Protein AF-A0A524K0T6-F1 (afdb_monomer_lite)

Foldseek 3Di:
DDDDDDDDDDDDDPPPDPPPPPPPDDDDPDPQFDWAKDQDDDFFDWDWDDDPPFIKIKGKGKIWGQTAWDKDKKKKWKAVAIDIDIDTDHHGFIKIWMWMFTKDFDQADKIKMWIWADHVVGDIRMDMDHRIDGPHYIDPTDIGTD

Sequence (146 aa):
MKLKHLGIVLVMVCLTSFSCVTSSETDDNNDSNPPNFVKDACSGCTSEENIGNVTGIRFFSYVKNNGGSGKISMTIGAGDKSATKQFDVTAGTRYVFHASVPVEKSSTATFTYSAKFPGSPGYTDTHTISGYHHMGAPFDLQMNPK

Secondary structure (DSSP, 8-state):
------------------------------------EEEEEEEEEEEEEEETTEEEEEEEEEEEE-S--EEEEEEEEETTEEEEEEEEE-TT-EEEEEEEEEEEEEEEEEEEEEEEEPSSS-EEEEEEEEEEEE-S--EEEEEEE-

pLDDT: mean 80.48, std 20.37, range [35.16, 97.0]

Structure (mmCIF, N/CA/C/O backbone):
data_AF-A0A524K0T6-F1
#
_entry.id   AF-A0A524K0T6-F1
#
loop_
_atom_site.group_PDB
_atom_site.id
_atom_site.type_symbol
_atom_site.label_atom_id
_atom_site.label_alt_id
_atom_site.label_comp_id
_atom_site.label_asym_id
_atom_site.label_entity_id
_atom_site.label_seq_id
_atom_site.pdbx_PDB_ins_code
_atom_site.Cartn_x
_atom_site.Cartn_y
_atom_site.Cartn_z
_atom_site.occupancy
_atom_site.B_iso_or_equiv
_atom_site.auth_seq_id
_atom_site.auth_comp_id
_atom_site.auth_asym_id
_atom_site.auth_atom_id
_atom_site.pdbx_PDB_model_num
ATOM 1 N N . MET A 1 1 ? 39.362 18.903 62.252 1.00 43.97 1 MET A N 1
ATOM 2 C CA . MET A 1 1 ? 38.735 20.243 62.178 1.00 43.97 1 MET A CA 1
ATOM 3 C C . MET A 1 1 ? 39.104 20.918 60.861 1.00 43.97 1 MET A C 1
ATOM 5 O O . MET A 1 1 ? 40.248 21.318 60.707 1.00 43.97 1 MET A O 1
ATOM 9 N N . LYS A 1 2 ? 38.157 21.023 59.922 1.00 40.31 2 LYS A N 1
ATOM 10 C CA . LYS A 1 2 ? 37.892 22.217 59.095 1.00 40.31 2 LYS A CA 1
ATOM 11 C C . LYS A 1 2 ? 36.720 21.902 58.166 1.00 40.31 2 LYS A C 1
ATOM 13 O O . LYS A 1 2 ? 36.850 21.219 57.160 1.00 40.31 2 LYS A O 1
ATOM 18 N N . LEU A 1 3 ? 35.569 22.383 58.614 1.00 37.38 3 LEU A N 1
ATOM 19 C CA . LEU A 1 3 ? 34.299 22.448 57.919 1.00 37.38 3 LEU A CA 1
ATOM 20 C C . LEU A 1 3 ? 34.423 23.467 56.777 1.00 37.38 3 LEU A C 1
ATOM 22 O O . LEU A 1 3 ? 34.860 24.593 57.014 1.00 37.38 3 LEU A O 1
ATOM 26 N N . LYS A 1 4 ? 34.020 23.098 55.561 1.00 50.91 4 LYS A N 1
ATOM 27 C CA . LYS A 1 4 ? 33.660 24.065 54.519 1.00 50.91 4 LYS A CA 1
ATOM 28 C C . LYS A 1 4 ? 32.294 23.684 53.961 1.00 50.91 4 LYS A C 1
ATOM 30 O O . LYS A 1 4 ? 32.169 22.769 53.159 1.00 50.91 4 LYS A O 1
ATOM 35 N N . HIS A 1 5 ? 31.278 24.370 54.475 1.00 41.47 5 HIS A N 1
ATOM 36 C CA . HIS A 1 5 ? 30.001 24.570 53.801 1.00 41.47 5 HIS A CA 1
ATOM 37 C C . HIS A 1 5 ? 30.227 25.503 52.610 1.00 41.47 5 HIS A C 1
ATOM 39 O O . HIS A 1 5 ? 30.870 26.531 52.803 1.00 41.47 5 HIS A O 1
ATOM 45 N N . LEU A 1 6 ? 29.688 25.164 51.438 1.00 39.44 6 LEU A N 1
ATOM 46 C CA . LEU A 1 6 ? 28.885 26.042 50.570 1.00 39.44 6 LEU A CA 1
ATOM 47 C C . LEU A 1 6 ? 28.643 25.318 49.241 1.00 39.44 6 LEU A C 1
ATOM 49 O O . LEU A 1 6 ? 29.595 24.878 48.604 1.00 39.44 6 LEU A O 1
ATOM 53 N N . GLY A 1 7 ? 27.391 25.230 48.802 1.00 40.78 7 GLY A N 1
ATOM 54 C CA . GLY A 1 7 ? 27.081 24.674 47.486 1.00 40.78 7 GLY A CA 1
ATOM 55 C C . GLY A 1 7 ? 25.592 24.521 47.236 1.00 40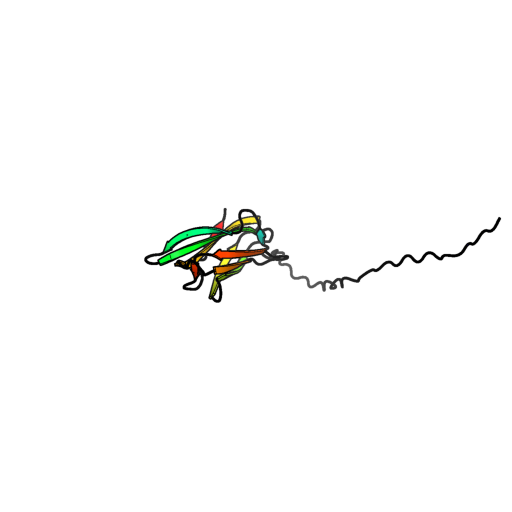.78 7 GLY A C 1
ATOM 56 O O . GLY A 1 7 ? 25.096 23.410 47.143 1.00 40.78 7 GLY A O 1
ATOM 57 N N . ILE A 1 8 ? 24.914 25.664 47.218 1.00 52.12 8 ILE A N 1
ATOM 58 C CA . ILE A 1 8 ? 23.534 25.952 46.808 1.00 52.12 8 ILE A CA 1
ATOM 59 C C . ILE A 1 8 ? 22.894 24.899 45.881 1.00 52.12 8 ILE A C 1
ATOM 61 O O . ILE A 1 8 ? 23.387 24.602 44.797 1.00 52.12 8 ILE A O 1
ATOM 65 N N . VAL A 1 9 ? 21.730 24.415 46.319 1.00 44.47 9 VAL A N 1
ATOM 66 C CA . VAL A 1 9 ? 20.730 23.695 45.526 1.00 44.47 9 VAL A CA 1
ATOM 67 C C . VAL A 1 9 ? 20.213 24.616 44.419 1.00 44.47 9 VAL A C 1
ATOM 69 O O . VAL A 1 9 ? 19.673 25.680 44.714 1.00 44.47 9 VAL A O 1
ATOM 72 N N . LEU A 1 10 ? 20.311 24.183 43.162 1.00 41.09 10 LEU A N 1
ATOM 73 C CA . LEU A 1 10 ? 19.514 24.733 42.067 1.00 41.09 10 LEU A CA 1
ATOM 74 C C . LEU A 1 10 ? 18.868 23.572 41.304 1.00 41.09 10 LEU A C 1
ATOM 76 O O . LEU A 1 10 ? 19.485 22.925 40.462 1.00 41.09 10 LEU A O 1
ATOM 80 N N . VAL A 1 11 ? 17.615 23.288 41.654 1.00 49.50 11 VAL A N 1
ATOM 81 C CA . VAL A 1 11 ? 16.728 22.406 40.894 1.00 49.50 11 VAL A CA 1
ATOM 82 C C . VAL A 1 11 ? 16.316 23.171 39.641 1.00 49.50 11 VAL A C 1
ATOM 84 O O . VAL A 1 11 ? 15.537 24.118 39.721 1.00 49.50 11 VAL A O 1
ATOM 87 N N . MET A 1 12 ? 16.855 22.787 38.486 1.00 46.84 12 MET A N 1
ATOM 88 C CA . MET A 1 12 ? 16.459 23.361 37.204 1.00 46.84 12 MET A CA 1
ATOM 89 C C . MET A 1 12 ? 15.390 22.467 36.575 1.00 46.84 12 MET A C 1
ATOM 91 O O . MET A 1 12 ? 15.679 21.470 35.917 1.00 46.84 12 MET A O 1
ATOM 95 N N . VAL A 1 13 ? 14.131 22.812 36.849 1.00 49.16 13 VAL A N 1
ATOM 96 C CA . VAL A 1 13 ? 12.955 22.254 36.181 1.00 49.16 13 VAL A CA 1
ATOM 97 C C . VAL A 1 13 ? 12.887 22.865 34.782 1.00 49.16 13 VAL A C 1
ATOM 99 O O . VAL A 1 13 ? 12.429 23.993 34.616 1.00 49.16 13 VAL A O 1
ATOM 102 N N . CYS A 1 14 ? 13.340 22.139 33.761 1.00 40.69 14 CYS A N 1
ATOM 103 C CA . CYS A 1 14 ? 13.018 22.486 32.377 1.00 40.69 14 CYS A CA 1
ATOM 104 C C . CYS A 1 14 ? 11.602 21.995 32.057 1.00 40.69 14 CYS A C 1
ATOM 106 O O . CYS A 1 14 ? 11.405 20.900 31.536 1.00 40.69 14 CYS A O 1
ATOM 108 N N . LEU A 1 15 ? 10.610 22.829 32.381 1.00 43.78 15 LEU A N 1
ATOM 109 C CA . LEU A 1 15 ? 9.302 22.804 31.733 1.00 43.78 15 LEU A CA 1
ATOM 110 C C . LEU A 1 15 ? 9.487 23.326 30.303 1.00 43.78 15 LEU A C 1
ATOM 112 O O . LEU A 1 15 ? 9.446 24.532 30.070 1.00 43.78 15 LEU A O 1
ATOM 116 N N . THR A 1 16 ? 9.705 22.440 29.333 1.00 47.28 16 THR A N 1
ATOM 117 C CA . THR A 1 16 ? 9.485 22.812 27.933 1.00 47.28 16 THR A CA 1
ATOM 118 C C . THR A 1 16 ? 7.994 22.723 27.667 1.00 47.28 16 THR A C 1
ATOM 120 O O . THR A 1 16 ? 7.414 21.64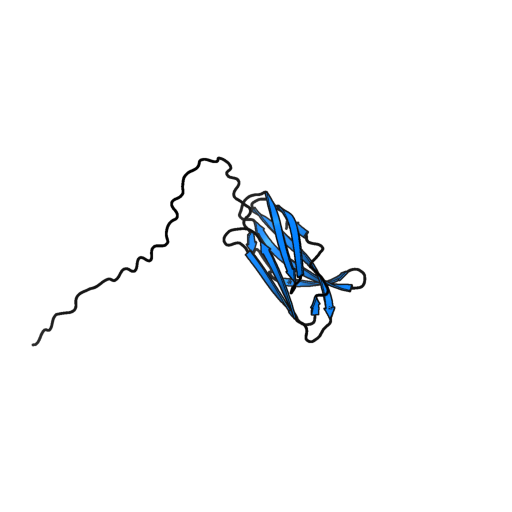2 27.574 1.00 47.28 16 THR A O 1
ATOM 123 N N . SER A 1 17 ? 7.389 23.900 27.605 1.00 44.38 17 SER A N 1
ATOM 124 C CA . SER A 1 17 ? 6.037 24.180 27.153 1.00 44.38 17 SER A CA 1
ATOM 125 C C . SER A 1 17 ? 5.773 23.533 25.794 1.00 44.38 17 SER A C 1
ATOM 127 O O . SER A 1 17 ? 6.115 24.091 24.752 1.00 44.38 17 SER A O 1
ATOM 129 N N . PHE A 1 18 ? 5.123 22.371 25.797 1.00 38.66 18 PHE A N 1
ATOM 130 C CA . PHE A 1 18 ? 4.236 22.0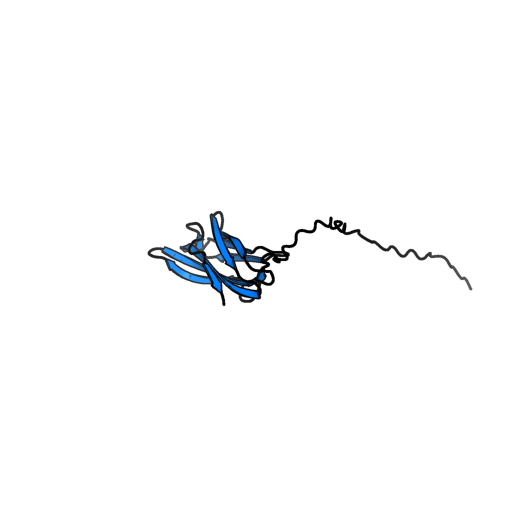36 24.696 1.00 38.66 18 PHE A CA 1
ATOM 131 C C . PHE A 1 18 ? 3.078 23.018 24.787 1.00 38.66 18 PHE A C 1
ATOM 133 O O . PHE A 1 18 ? 2.327 23.016 25.761 1.00 38.66 18 PHE A O 1
ATOM 140 N N . SER A 1 19 ? 2.995 23.913 23.809 1.00 38.81 19 SER A N 1
ATOM 141 C CA . SER A 1 19 ? 1.837 24.763 23.601 1.00 38.81 19 SER A CA 1
ATOM 142 C C . SER A 1 19 ? 0.611 23.865 23.468 1.00 38.81 19 SER A C 1
ATOM 144 O O . SER A 1 19 ? 0.365 23.288 22.409 1.00 38.81 19 SER A O 1
ATOM 146 N N . CYS A 1 20 ? -0.142 23.717 24.557 1.00 38.75 20 CYS A N 1
ATOM 147 C CA . CYS A 1 20 ? -1.524 23.290 24.491 1.00 38.75 20 CYS A CA 1
ATOM 148 C C . CYS A 1 20 ? -2.233 24.334 23.632 1.00 38.75 20 CYS A C 1
ATOM 150 O O . CYS A 1 20 ? -2.445 25.465 24.069 1.00 38.75 20 CYS A O 1
ATOM 152 N N . VAL A 1 21 ? -2.535 23.973 22.386 1.00 36.84 21 VAL A N 1
ATOM 153 C CA . VAL A 1 21 ? -3.550 24.676 21.612 1.00 36.84 21 VAL A CA 1
ATOM 154 C C . VAL A 1 21 ? -4.807 24.652 22.467 1.00 36.84 21 VAL A C 1
ATOM 156 O O . VAL A 1 21 ? -5.338 23.594 22.799 1.00 36.84 21 VAL A O 1
ATOM 159 N N . THR A 1 22 ? -5.209 25.841 22.891 1.00 35.16 22 THR A N 1
ATOM 160 C CA . THR A 1 22 ? -6.496 26.114 23.504 1.00 35.16 22 THR A CA 1
ATOM 161 C C . THR A 1 22 ? -7.569 25.656 22.532 1.00 35.16 22 THR A C 1
ATOM 163 O O . THR A 1 22 ? -7.695 26.222 21.445 1.00 35.16 22 THR A O 1
ATOM 166 N N . SER A 1 23 ? -8.307 24.616 22.912 1.00 39.50 23 SER A N 1
ATOM 167 C CA . SER A 1 23 ? -9.550 24.234 22.260 1.00 39.50 23 SER A CA 1
ATOM 168 C C . SER A 1 23 ? -10.475 25.446 22.271 1.00 39.50 23 SER A C 1
ATOM 170 O O . SER A 1 23 ? -10.988 25.833 23.318 1.00 39.50 23 SER A O 1
ATOM 172 N N . SER A 1 24 ? -10.648 26.086 21.119 1.00 43.06 24 SER A N 1
ATOM 173 C CA . SER A 1 24 ? -11.810 26.928 20.887 1.00 43.06 24 SER A CA 1
ATOM 174 C C . SER A 1 24 ? -12.997 25.987 20.744 1.00 43.06 24 SER A C 1
ATOM 176 O O . SER A 1 24 ? -13.118 25.282 19.741 1.00 43.06 24 SER A O 1
ATOM 178 N N . GLU A 1 25 ? -13.815 25.941 21.791 1.00 46.06 25 GLU A N 1
ATOM 179 C CA . GLU A 1 25 ? -15.139 25.338 21.786 1.00 46.06 25 GLU A CA 1
ATOM 180 C C . GLU A 1 25 ? -15.950 25.976 20.654 1.00 46.06 25 GLU A C 1
ATOM 182 O O . GLU A 1 25 ? -16.209 27.179 20.621 1.00 46.06 25 GLU A O 1
ATOM 187 N N . THR A 1 26 ? -16.289 25.166 19.663 1.00 45.62 26 THR A N 1
ATOM 188 C CA . THR A 1 26 ? -17.398 25.437 18.760 1.00 45.62 26 THR A CA 1
ATOM 189 C C . THR A 1 26 ? -18.190 24.146 18.730 1.00 45.62 26 THR A C 1
ATOM 191 O O . THR A 1 26 ? -17.704 23.118 18.260 1.00 45.62 26 THR A O 1
ATOM 194 N N . ASP A 1 27 ? -19.358 24.212 19.362 1.00 50.41 27 ASP A N 1
ATOM 195 C CA . ASP A 1 27 ? -20.356 23.157 19.456 1.00 50.41 27 ASP A CA 1
ATOM 196 C C . ASP A 1 27 ? -20.884 22.802 18.064 1.00 50.41 27 ASP A C 1
ATOM 198 O O . ASP A 1 27 ? -21.940 23.271 17.648 1.00 50.41 27 ASP A O 1
ATOM 202 N N . ASP A 1 28 ? -20.166 21.941 17.351 1.00 46.88 28 ASP A N 1
ATOM 203 C CA . ASP A 1 28 ? -20.718 21.197 16.227 1.00 46.88 28 ASP A CA 1
ATOM 204 C C . ASP A 1 28 ? -20.858 19.732 16.641 1.00 46.88 28 ASP A C 1
ATOM 206 O O . ASP A 1 28 ? -19.936 18.918 16.569 1.00 46.88 28 ASP A O 1
ATOM 210 N N . ASN A 1 29 ? -22.067 19.422 17.111 1.00 47.00 29 ASN A N 1
ATOM 211 C CA . ASN A 1 29 ? -22.602 18.084 17.326 1.00 47.00 29 ASN A CA 1
ATOM 212 C C . ASN A 1 29 ? -22.528 17.254 16.032 1.00 47.00 29 ASN A C 1
ATOM 214 O O . ASN A 1 29 ? -23.506 1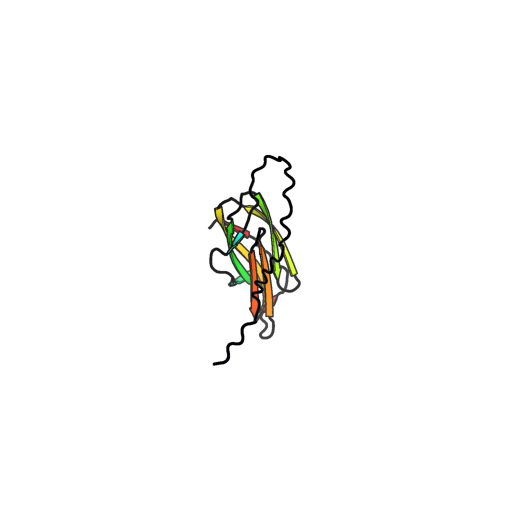7.120 15.294 1.00 47.00 29 ASN A O 1
ATOM 218 N N . ASN A 1 30 ? -21.371 16.658 15.765 1.00 45.28 30 ASN A N 1
ATOM 219 C CA . ASN A 1 30 ? -21.267 15.497 14.899 1.00 45.28 30 ASN A CA 1
ATOM 220 C C . ASN A 1 30 ? -20.107 14.625 15.379 1.00 45.28 30 ASN A C 1
ATOM 222 O O . ASN A 1 30 ? -19.001 14.666 14.845 1.00 45.28 30 ASN A O 1
ATOM 226 N N . ASP A 1 31 ? -20.384 13.839 16.418 1.00 49.66 31 ASP A N 1
ATOM 227 C CA . ASP A 1 31 ? -19.463 12.921 17.102 1.00 49.66 31 ASP A CA 1
ATOM 228 C C . ASP A 1 31 ? -19.106 11.692 16.230 1.00 49.66 31 ASP A C 1
ATOM 230 O O . ASP A 1 31 ? -19.037 10.544 16.669 1.00 49.66 31 ASP A O 1
ATOM 234 N N . SER A 1 32 ? -18.909 11.916 14.932 1.00 67.06 32 SER A N 1
ATOM 235 C CA . SER A 1 32 ? -18.372 10.928 14.011 1.00 67.06 32 SER A CA 1
ATOM 236 C C . SER A 1 32 ? -16.855 10.997 14.104 1.00 67.06 32 SER A C 1
ATOM 238 O O . SER A 1 32 ? -16.204 11.675 13.310 1.00 67.06 32 SER A O 1
ATOM 240 N N . ASN A 1 33 ? -16.288 10.312 15.101 1.00 83.38 33 ASN A N 1
ATOM 241 C CA . ASN A 1 33 ? -14.845 10.090 15.207 1.00 83.38 33 ASN A CA 1
ATOM 242 C C . ASN A 1 33 ? -14.284 9.739 13.809 1.00 83.38 33 ASN A C 1
ATOM 244 O O . ASN A 1 33 ? -14.780 8.793 13.196 1.00 83.38 33 ASN A O 1
ATOM 248 N N . PRO A 1 34 ? -13.318 10.475 13.238 1.00 89.12 34 PRO A N 1
ATOM 249 C CA . PRO A 1 34 ? -12.841 10.183 11.889 1.00 89.12 34 PRO A CA 1
ATOM 250 C C . PRO A 1 34 ? -12.189 8.791 11.823 1.00 89.12 34 PRO A C 1
ATOM 252 O O . PRO A 1 34 ? -11.698 8.292 12.840 1.00 89.12 34 PRO A O 1
ATOM 255 N N . PRO A 1 35 ? -12.139 8.141 10.645 1.00 92.81 35 PRO A N 1
ATOM 256 C CA . PRO A 1 35 ? -11.384 6.904 10.481 1.00 92.81 35 PRO A CA 1
ATOM 257 C C . PRO A 1 35 ? -9.917 7.074 10.906 1.00 92.81 35 PRO A C 1
ATOM 259 O O . PRO A 1 35 ? -9.257 8.046 10.530 1.00 92.81 35 PRO A O 1
ATOM 262 N N . ASN A 1 36 ? -9.400 6.116 11.675 1.00 93.56 36 ASN A N 1
ATOM 263 C CA . ASN A 1 36 ? -8.036 6.138 12.200 1.00 93.56 36 ASN A CA 1
ATOM 264 C C . ASN A 1 36 ? -7.426 4.741 12.132 1.00 93.56 36 ASN A C 1
ATOM 266 O O . ASN A 1 36 ? -7.842 3.836 12.861 1.00 93.56 36 ASN A O 1
ATOM 270 N N . PHE A 1 37 ? -6.440 4.569 11.258 1.00 93.62 37 PHE A N 1
ATOM 271 C CA . PHE A 1 37 ? -5.851 3.267 10.983 1.00 93.62 37 PHE A CA 1
ATOM 272 C C . PHE A 1 37 ? -4.547 3.047 11.733 1.00 93.62 37 PHE A C 1
ATOM 274 O O . PHE A 1 37 ? -3.653 3.892 11.745 1.00 93.62 37 PHE A O 1
ATOM 281 N N . VAL A 1 38 ? -4.423 1.847 12.287 1.00 92.81 38 VAL A N 1
ATOM 282 C CA . VAL A 1 38 ? -3.184 1.323 12.859 1.00 92.81 38 VAL A CA 1
ATOM 283 C C . VAL A 1 38 ? -2.841 -0.012 12.207 1.00 92.81 38 VAL A C 1
ATOM 285 O O . VAL A 1 38 ? -3.716 -0.698 11.675 1.00 92.81 38 VAL A O 1
ATOM 288 N N . LYS A 1 39 ? -1.570 -0.407 12.271 1.00 90.81 39 LYS A N 1
ATOM 289 C CA . LYS A 1 39 ? -1.130 -1.747 11.869 1.00 90.81 39 LYS A CA 1
ATOM 290 C C . LYS A 1 39 ? -1.826 -2.818 12.724 1.00 90.81 39 LYS A C 1
ATOM 292 O O . LYS A 1 39 ? -1.844 -2.695 13.946 1.00 90.81 39 LYS A O 1
ATOM 297 N N . ASP A 1 40 ? -2.362 -3.864 12.092 1.00 83.00 40 ASP A N 1
ATOM 298 C CA . ASP A 1 40 ? -3.057 -4.977 12.772 1.00 83.00 40 ASP A CA 1
ATOM 299 C C . ASP A 1 40 ? -2.295 -6.312 12.688 1.00 83.00 40 ASP A C 1
ATOM 301 O O . ASP A 1 40 ? -2.218 -7.033 13.679 1.00 83.00 40 ASP A O 1
ATOM 305 N N . ALA A 1 41 ? -1.704 -6.648 11.530 1.00 75.12 41 ALA A N 1
ATOM 306 C CA . ALA A 1 41 ? -0.975 -7.910 11.314 1.00 75.12 41 ALA A CA 1
ATOM 307 C C . ALA A 1 41 ? 0.224 -7.739 10.348 1.00 75.12 41 ALA A C 1
ATOM 309 O O . ALA A 1 41 ? 0.893 -6.706 10.416 1.00 75.12 41 ALA A O 1
ATOM 310 N N . CYS A 1 42 ? 0.539 -8.746 9.503 1.00 62.69 42 CYS A N 1
ATOM 311 C CA . CYS A 1 42 ? 1.656 -8.700 8.537 1.00 62.69 42 CYS A CA 1
ATOM 312 C C . CYS A 1 42 ? 1.688 -7.339 7.824 1.00 62.69 42 CYS A C 1
ATOM 314 O O . CYS A 1 42 ? 0.683 -6.900 7.276 1.00 62.69 42 CYS A O 1
ATOM 316 N N . SER A 1 43 ? 2.833 -6.667 7.850 1.00 55.50 43 SER A N 1
ATOM 317 C CA . SER A 1 43 ? 3.101 -5.492 7.020 1.00 55.50 43 SER A CA 1
ATOM 318 C C . SER A 1 43 ? 4.141 -5.922 5.994 1.00 55.50 43 SER A C 1
ATOM 320 O O . SER A 1 43 ? 5.173 -6.460 6.412 1.00 55.50 43 SER A O 1
ATOM 322 N N . GLY A 1 44 ? 3.877 -5.762 4.696 1.00 54.72 44 GLY A N 1
ATOM 323 C CA . GLY A 1 44 ? 4.873 -6.100 3.669 1.00 54.72 44 GLY A CA 1
ATOM 324 C C . GLY A 1 44 ? 4.796 -7.480 3.057 1.00 54.72 44 GLY A C 1
ATOM 325 O O . GLY A 1 44 ? 5.735 -7.890 2.377 1.00 54.72 44 GLY A O 1
ATOM 326 N N . CYS A 1 45 ? 3.714 -8.216 3.294 1.00 71.44 45 CYS A N 1
ATOM 327 C CA . CYS A 1 45 ? 3.494 -9.473 2.599 1.00 71.44 45 CYS A CA 1
ATOM 328 C C . CYS A 1 45 ? 3.350 -9.162 1.093 1.00 71.44 45 CYS A C 1
ATOM 330 O O . CYS A 1 45 ? 2.503 -8.355 0.705 1.00 71.44 45 CYS A O 1
ATOM 332 N N . THR A 1 46 ? 4.190 -9.776 0.256 1.00 79.94 46 THR A N 1
ATOM 333 C CA . THR A 1 46 ? 4.121 -9.648 -1.206 1.00 79.94 46 THR A CA 1
ATOM 334 C C . THR A 1 46 ? 3.922 -11.005 -1.856 1.00 79.94 46 THR A C 1
ATOM 336 O O . THR A 1 46 ? 4.373 -12.023 -1.334 1.00 79.94 46 THR A O 1
ATOM 339 N N . SER A 1 47 ? 3.212 -11.021 -2.980 1.00 85.00 47 SER A N 1
ATOM 340 C CA . SER A 1 47 ? 3.063 -12.206 -3.822 1.00 85.00 47 SER A CA 1
ATOM 341 C C . SER A 1 47 ? 3.290 -11.813 -5.266 1.00 85.00 47 SER A C 1
ATOM 343 O O . SER A 1 47 ? 2.710 -10.837 -5.738 1.00 85.00 47 SER A O 1
ATOM 345 N N . GLU A 1 48 ? 4.093 -12.596 -5.976 1.00 88.19 48 GLU A N 1
ATOM 346 C CA . GLU A 1 48 ? 4.087 -12.551 -7.434 1.00 88.19 48 GLU A CA 1
ATOM 347 C C . GLU A 1 48 ? 2.739 -13.069 -7.944 1.00 88.19 48 GLU A C 1
ATOM 349 O O . GLU A 1 48 ? 2.164 -14.010 -7.390 1.00 88.19 48 GLU A O 1
ATOM 354 N N . GLU A 1 49 ? 2.231 -12.442 -8.995 1.00 88.38 49 GLU A N 1
ATOM 355 C CA . GLU A 1 49 ? 1.034 -12.870 -9.706 1.00 88.38 49 GLU A CA 1
ATOM 356 C C . GLU A 1 49 ? 1.192 -12.619 -11.210 1.00 88.38 49 GLU A C 1
ATOM 358 O O . GLU A 1 49 ? 1.975 -11.771 -11.643 1.00 88.38 49 GLU A O 1
ATOM 363 N N . ASN A 1 50 ? 0.439 -13.357 -12.024 1.00 85.50 50 ASN A N 1
ATOM 364 C CA . ASN A 1 50 ? 0.354 -13.091 -13.457 1.00 85.50 50 ASN A CA 1
ATOM 365 C C . ASN A 1 50 ? -0.826 -12.160 -13.725 1.00 85.50 50 ASN A C 1
ATOM 367 O O . ASN A 1 50 ? -1.963 -12.477 -13.377 1.00 85.50 50 ASN A O 1
ATOM 371 N N . ILE A 1 51 ? -0.556 -11.030 -14.371 1.00 79.62 51 ILE A N 1
ATOM 372 C CA . ILE A 1 51 ? -1.548 -10.006 -14.687 1.00 79.62 51 ILE A CA 1
ATOM 373 C C . ILE A 1 51 ? -1.665 -9.933 -16.206 1.00 79.62 51 ILE A C 1
ATOM 375 O O . ILE A 1 51 ? -0.972 -9.172 -16.881 1.00 79.62 51 ILE A O 1
ATOM 379 N N . GLY A 1 52 ? -2.515 -10.794 -16.764 1.00 78.19 52 GLY A N 1
ATOM 380 C CA . GLY A 1 52 ? -2.564 -11.008 -18.208 1.00 78.19 52 GLY A CA 1
ATOM 381 C C . GLY A 1 52 ? -1.222 -11.539 -18.718 1.00 78.19 52 GLY A C 1
ATOM 382 O O . GLY A 1 52 ? -0.830 -12.647 -18.365 1.00 78.19 52 GLY A O 1
ATOM 383 N N . ASN A 1 53 ? -0.520 -10.731 -19.518 1.00 78.94 53 ASN A N 1
ATOM 384 C CA . ASN A 1 53 ? 0.763 -11.094 -20.133 1.00 78.94 53 ASN A CA 1
ATOM 385 C C . ASN A 1 53 ? 1.993 -10.532 -19.395 1.00 78.94 53 ASN A C 1
ATOM 387 O O . ASN A 1 53 ? 3.110 -10.711 -19.876 1.00 78.94 53 ASN A O 1
ATOM 391 N N . VAL A 1 54 ? 1.813 -9.825 -18.274 1.00 82.44 54 VAL A N 1
ATOM 392 C CA . VAL A 1 54 ? 2.922 -9.271 -17.478 1.00 82.44 54 VAL A CA 1
ATOM 393 C C . VAL A 1 54 ? 2.970 -9.897 -16.087 1.00 82.44 54 VAL A C 1
ATOM 395 O O . VAL A 1 54 ? 1.948 -10.321 -15.545 1.00 82.44 54 VAL A O 1
ATOM 398 N N . THR A 1 55 ? 4.160 -9.937 -15.490 1.00 90.44 55 THR A N 1
ATOM 399 C CA . THR A 1 55 ? 4.314 -10.251 -14.066 1.00 90.44 55 THR A CA 1
ATOM 400 C C . THR A 1 55 ? 3.884 -9.041 -13.247 1.00 90.44 55 THR A C 1
ATOM 402 O O . THR A 1 55 ? 4.195 -7.900 -13.590 1.00 90.44 55 THR A O 1
ATOM 405 N N . GLY A 1 56 ? 3.174 -9.275 -12.153 1.00 92.75 56 GLY A N 1
ATOM 406 C CA . GLY A 1 56 ? 2.892 -8.258 -11.159 1.00 92.75 56 GLY A CA 1
ATOM 407 C C . GLY A 1 56 ? 3.314 -8.690 -9.770 1.00 92.75 56 GLY A C 1
ATOM 408 O O . GLY A 1 56 ? 3.447 -9.877 -9.478 1.00 92.75 56 GLY A O 1
ATOM 409 N N . ILE A 1 57 ? 3.522 -7.699 -8.913 1.00 93.06 57 ILE A N 1
ATOM 410 C CA . ILE A 1 57 ? 3.711 -7.907 -7.481 1.00 93.06 57 ILE A CA 1
ATOM 411 C C . ILE A 1 57 ? 2.501 -7.321 -6.776 1.00 93.06 57 ILE A C 1
ATOM 413 O O . ILE A 1 57 ? 2.230 -6.124 -6.893 1.00 93.06 57 ILE A O 1
ATOM 417 N N . ARG A 1 58 ? 1.787 -8.176 -6.047 1.00 93.25 58 ARG A N 1
ATOM 418 C CA . ARG A 1 58 ? 0.690 -7.793 -5.165 1.00 93.25 58 ARG A CA 1
ATOM 419 C C . ARG A 1 58 ? 1.238 -7.479 -3.782 1.00 93.25 58 ARG A C 1
ATOM 421 O O . ARG A 1 58 ? 1.941 -8.302 -3.198 1.00 93.25 58 ARG A O 1
ATOM 428 N N . PHE A 1 59 ? 0.885 -6.318 -3.248 1.00 91.38 59 PHE A N 1
ATOM 429 C CA . PHE A 1 59 ? 1.204 -5.897 -1.884 1.00 91.38 59 PHE A CA 1
ATOM 430 C C . PHE A 1 59 ? 0.001 -6.101 -0.977 1.00 91.38 59 PHE A C 1
ATOM 432 O O . PHE A 1 59 ? -1.131 -5.872 -1.399 1.00 91.38 59 PHE A O 1
ATOM 439 N N . PHE A 1 60 ? 0.251 -6.466 0.277 1.00 91.06 60 PHE A N 1
ATOM 440 C CA . PHE A 1 60 ? -0.783 -6.600 1.295 1.00 91.06 60 PHE A CA 1
ATOM 441 C C . PHE A 1 60 ? -0.428 -5.805 2.554 1.00 91.06 60 PHE A C 1
ATOM 443 O O . PHE A 1 60 ? 0.636 -6.007 3.145 1.00 91.06 60 PHE A O 1
ATOM 450 N N . SER A 1 61 ? -1.368 -4.977 3.012 1.00 92.75 61 SER A N 1
ATOM 451 C CA . SER A 1 61 ? -1.280 -4.236 4.273 1.00 92.75 61 SER A CA 1
ATOM 452 C C . SER A 1 61 ? -2.486 -4.566 5.152 1.00 92.75 61 SER A C 1
ATOM 454 O O . SER A 1 61 ? -3.636 -4.332 4.772 1.00 92.75 61 SER A O 1
ATOM 456 N N . TYR A 1 62 ? -2.229 -5.103 6.343 1.00 92.88 62 TYR A N 1
ATOM 457 C CA . TYR A 1 62 ? -3.267 -5.470 7.305 1.00 92.88 62 TYR A CA 1
ATOM 458 C C . TYR A 1 62 ? -3.412 -4.377 8.362 1.00 92.88 62 TYR A C 1
ATOM 460 O O . TYR A 1 62 ? -2.492 -4.133 9.150 1.00 92.88 62 TYR A O 1
ATOM 468 N N . VAL A 1 63 ? -4.575 -3.732 8.392 1.00 93.31 63 VAL A N 1
ATOM 469 C CA . VAL A 1 63 ? -4.831 -2.548 9.220 1.00 93.31 63 VAL A CA 1
ATOM 470 C C . VAL A 1 63 ? -6.121 -2.684 10.015 1.00 93.31 63 VAL A C 1
ATOM 472 O O . VAL A 1 63 ? -7.054 -3.368 9.600 1.00 93.31 63 VAL A O 1
ATOM 475 N N . LYS A 1 64 ? -6.202 -2.000 11.154 1.00 93.81 64 LYS A N 1
ATOM 476 C CA . LYS A 1 64 ? -7.418 -1.892 11.963 1.00 93.81 64 LYS A CA 1
ATOM 477 C C . LYS A 1 64 ? -7.864 -0.439 12.026 1.00 93.81 64 LYS A C 1
ATOM 479 O O . LYS A 1 64 ? -7.063 0.425 12.378 1.00 93.81 64 LYS A O 1
ATOM 484 N N . ASN A 1 65 ? -9.136 -0.185 11.721 1.00 94.75 65 ASN A N 1
ATOM 485 C CA . ASN A 1 65 ? -9.761 1.113 11.943 1.00 94.75 65 ASN A CA 1
ATOM 486 C C . ASN A 1 65 ? -10.207 1.222 13.409 1.00 94.75 65 ASN A C 1
ATOM 488 O O . ASN A 1 65 ? -11.201 0.616 13.803 1.00 94.75 65 ASN A O 1
ATOM 492 N N . ASN A 1 66 ? -9.472 1.978 14.221 1.00 92.81 66 ASN A N 1
ATOM 493 C CA . ASN A 1 66 ? -9.855 2.301 15.600 1.00 92.81 66 ASN A CA 1
ATOM 494 C C . ASN A 1 66 ? -10.671 3.604 15.697 1.00 92.81 66 ASN A C 1
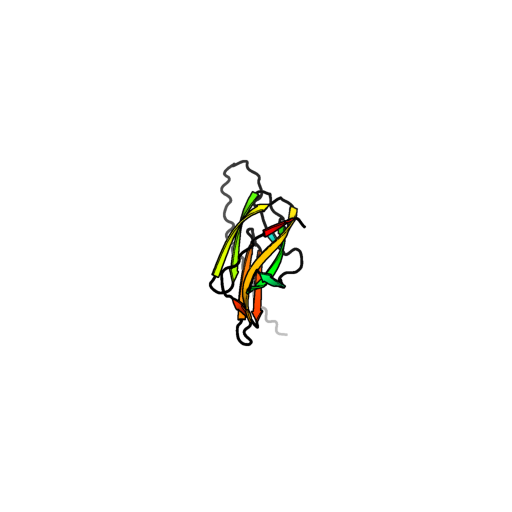ATOM 496 O O . ASN A 1 66 ? -11.094 3.972 16.791 1.00 92.81 66 ASN A O 1
ATOM 500 N N . GLY A 1 67 ? -10.850 4.312 14.579 1.00 91.75 67 GLY A N 1
ATOM 501 C CA . GLY A 1 67 ? -11.699 5.495 14.472 1.00 91.75 67 GLY A CA 1
ATOM 502 C C . GLY A 1 67 ? -13.148 5.144 14.133 1.00 91.75 67 GLY A C 1
ATOM 503 O O . GLY A 1 67 ? -13.586 4.004 14.317 1.00 91.75 67 GLY A O 1
ATOM 504 N N . GLY A 1 68 ? -13.897 6.116 13.618 1.00 91.75 68 GLY A N 1
ATOM 505 C CA . GLY A 1 68 ? -15.268 5.901 13.150 1.00 91.75 68 GLY A CA 1
ATOM 506 C C . GLY A 1 68 ? -15.361 5.452 11.691 1.00 91.75 68 GLY A C 1
ATOM 507 O O . GLY A 1 68 ? -14.376 5.077 11.052 1.00 91.75 68 GLY A O 1
ATOM 508 N N . SER A 1 69 ? -16.589 5.438 11.179 1.00 94.31 69 SER A N 1
ATOM 509 C CA . SER A 1 69 ? -16.924 5.007 9.818 1.00 94.31 69 SER A CA 1
ATOM 510 C C . SER A 1 69 ? -16.878 6.179 8.832 1.00 94.31 69 SER A C 1
ATOM 512 O O . SER A 1 69 ? -17.040 7.330 9.226 1.00 94.31 69 SER A O 1
ATOM 514 N N . GLY A 1 70 ? -16.715 5.902 7.539 1.00 93.38 70 GLY A N 1
ATOM 515 C CA . GLY A 1 70 ? -16.813 6.928 6.500 1.00 93.38 70 GLY A CA 1
ATOM 516 C C . GLY A 1 70 ? -16.066 6.581 5.220 1.00 93.38 70 GLY A C 1
ATOM 517 O O . GLY A 1 70 ? -15.641 5.447 5.018 1.00 93.38 70 GLY A O 1
ATOM 518 N N . LYS A 1 71 ? -15.891 7.584 4.359 1.00 93.50 71 LYS A N 1
ATOM 519 C CA . LYS A 1 71 ? -15.094 7.475 3.134 1.00 93.50 71 LYS A CA 1
ATOM 520 C C . LYS A 1 71 ? -13.661 7.914 3.396 1.00 93.50 71 LYS A C 1
ATOM 522 O O . LYS A 1 71 ? -13.436 9.004 3.915 1.00 93.50 71 LYS A O 1
ATOM 527 N N . ILE A 1 72 ? -12.697 7.104 2.977 1.00 93.19 72 ILE A N 1
ATOM 528 C CA . ILE A 1 72 ? -11.272 7.439 3.017 1.00 93.19 72 ILE A CA 1
ATOM 529 C C . ILE A 1 72 ? -10.674 7.429 1.620 1.00 93.19 72 ILE A C 1
ATOM 531 O O . ILE A 1 72 ? -11.034 6.591 0.799 1.00 93.19 72 ILE A O 1
ATOM 535 N N . SER A 1 73 ? -9.727 8.326 1.364 1.00 92.62 73 SER A N 1
ATOM 536 C CA . SER A 1 73 ? -8.898 8.296 0.158 1.00 92.62 73 SER A CA 1
ATOM 537 C C . SER A 1 73 ? -7.552 7.672 0.494 1.00 92.62 73 SER A C 1
ATOM 539 O O . SER A 1 73 ? -6.823 8.184 1.341 1.00 92.62 73 SER A O 1
ATOM 541 N N . MET A 1 74 ? -7.229 6.571 -0.173 1.00 93.50 74 MET A N 1
ATOM 542 C CA . MET A 1 74 ? -5.982 5.837 0.006 1.00 93.50 74 MET A CA 1
ATOM 543 C C . MET A 1 74 ? -5.092 6.039 -1.207 1.00 93.50 74 MET A C 1
ATOM 545 O O . MET A 1 74 ? -5.522 5.779 -2.331 1.00 93.50 74 MET A O 1
ATOM 549 N N . THR A 1 75 ? -3.851 6.456 -0.967 1.00 93.19 75 THR A N 1
ATOM 550 C CA . THR A 1 75 ? -2.813 6.560 -1.996 1.00 93.19 75 THR A CA 1
ATOM 551 C C . THR A 1 75 ? -1.749 5.506 -1.744 1.00 93.19 75 THR A C 1
ATOM 553 O O . THR A 1 75 ? -1.232 5.398 -0.629 1.00 93.19 75 THR A O 1
ATOM 556 N N . ILE A 1 76 ? -1.407 4.766 -2.796 1.00 94.88 76 ILE A N 1
ATOM 557 C CA . ILE A 1 76 ? -0.245 3.884 -2.831 1.00 94.88 76 ILE A CA 1
ATOM 558 C C . ILE A 1 76 ? 0.726 4.363 -3.909 1.00 94.88 76 ILE A C 1
ATOM 560 O O . ILE A 1 76 ? 0.329 4.653 -5.037 1.00 94.88 76 ILE A O 1
ATOM 564 N N . GLY A 1 77 ? 1.998 4.477 -3.545 1.00 95.38 77 GLY A N 1
ATOM 565 C CA . GLY A 1 77 ? 3.106 4.732 -4.459 1.00 95.38 77 GLY A CA 1
ATOM 566 C C . GLY A 1 77 ? 3.901 3.462 -4.745 1.00 95.38 77 GLY A C 1
ATOM 567 O O . GLY A 1 77 ? 3.957 2.580 -3.892 1.00 95.38 77 GLY A O 1
ATOM 568 N N . ALA A 1 78 ? 4.523 3.394 -5.920 1.00 94.69 78 ALA A N 1
ATOM 569 C CA . ALA A 1 78 ? 5.547 2.431 -6.306 1.00 94.69 78 ALA A CA 1
ATOM 570 C C . ALA A 1 78 ? 6.620 3.156 -7.130 1.00 94.69 78 ALA A C 1
ATOM 572 O O . ALA A 1 78 ? 6.367 3.576 -8.261 1.00 94.69 78 ALA A O 1
ATOM 573 N N . GLY A 1 79 ? 7.798 3.357 -6.535 1.00 91.56 79 GLY A N 1
ATOM 574 C CA . GLY A 1 79 ? 8.842 4.196 -7.122 1.00 91.56 79 GLY A CA 1
ATOM 575 C C . GLY A 1 79 ? 8.354 5.632 -7.349 1.00 91.56 79 GLY A C 1
ATOM 576 O O . GLY A 1 79 ? 7.940 6.310 -6.411 1.00 91.56 79 GLY A O 1
ATOM 577 N N . ASP A 1 80 ? 8.390 6.087 -8.600 1.00 91.00 80 ASP A N 1
ATOM 578 C CA . ASP A 1 80 ? 7.928 7.411 -9.038 1.00 91.00 80 ASP A CA 1
ATOM 579 C C . ASP A 1 80 ? 6.442 7.444 -9.449 1.00 91.00 80 ASP A C 1
ATOM 581 O O . ASP A 1 80 ? 5.938 8.490 -9.864 1.00 91.00 80 ASP A O 1
ATOM 585 N N . LYS A 1 81 ? 5.732 6.312 -9.378 1.00 95.19 81 LYS A N 1
ATOM 586 C CA . LYS A 1 81 ? 4.323 6.196 -9.774 1.00 95.19 81 LYS A CA 1
ATOM 587 C C . LYS A 1 81 ? 3.417 6.058 -8.561 1.00 95.19 81 LYS A C 1
ATOM 589 O O . LYS A 1 81 ? 3.826 5.557 -7.519 1.00 95.19 81 LYS A O 1
ATOM 594 N N . SER A 1 82 ? 2.156 6.451 -8.697 1.00 96.25 82 SER A N 1
ATOM 595 C CA . SER A 1 82 ? 1.161 6.294 -7.638 1.00 96.25 82 SER A CA 1
ATOM 596 C C . SER A 1 82 ? -0.247 6.117 -8.190 1.00 96.25 82 SER A C 1
ATOM 598 O O . SER A 1 82 ? -0.526 6.436 -9.346 1.00 96.25 82 SER A O 1
ATOM 600 N N . ALA A 1 83 ? -1.128 5.591 -7.346 1.00 96.94 83 ALA A N 1
ATOM 601 C CA . ALA A 1 83 ? -2.555 5.505 -7.596 1.00 96.94 83 ALA A CA 1
ATOM 602 C C . ALA A 1 83 ? -3.335 5.817 -6.320 1.00 96.94 83 ALA A C 1
ATOM 604 O O . ALA A 1 83 ? -2.888 5.515 -5.208 1.00 96.94 83 ALA A O 1
ATOM 605 N N . THR A 1 84 ? -4.519 6.399 -6.495 1.00 95.81 84 THR A N 1
ATOM 606 C CA . THR A 1 84 ? -5.417 6.771 -5.402 1.00 95.81 84 THR A CA 1
ATOM 607 C C . THR A 1 84 ? -6.804 6.202 -5.653 1.00 95.81 84 THR A C 1
ATOM 609 O O . THR A 1 84 ? -7.310 6.254 -6.773 1.00 95.81 84 THR A O 1
ATOM 612 N N . LYS A 1 85 ? -7.441 5.679 -4.604 1.00 97.00 85 LYS A N 1
ATOM 613 C CA . LYS A 1 85 ? -8.831 5.217 -4.647 1.00 97.00 85 LYS A CA 1
ATOM 614 C C . LYS A 1 85 ? -9.546 5.540 -3.342 1.00 97.00 85 LYS A C 1
ATOM 616 O O . LYS A 1 85 ? -8.926 5.568 -2.279 1.00 97.00 85 LYS A O 1
ATOM 621 N N . GLN A 1 86 ? -10.849 5.792 -3.439 1.00 96.69 86 GLN A N 1
ATOM 622 C CA . GLN A 1 86 ? -11.705 5.987 -2.278 1.00 96.69 86 GLN A CA 1
ATOM 623 C C . GLN A 1 86 ? -12.306 4.654 -1.813 1.00 96.69 86 GLN A C 1
ATOM 625 O O . GLN A 1 86 ? -12.725 3.840 -2.638 1.00 96.69 86 GLN A O 1
ATOM 630 N N . PHE A 1 87 ? -12.370 4.458 -0.500 1.00 96.69 87 PHE A N 1
ATOM 631 C CA . PHE A 1 87 ? -12.946 3.284 0.146 1.00 96.69 87 PHE A CA 1
ATOM 632 C C . PHE A 1 87 ? -13.939 3.694 1.225 1.00 96.69 87 PHE A C 1
ATOM 634 O O . PHE A 1 87 ? -13.707 4.664 1.945 1.00 96.69 87 PHE A O 1
ATOM 641 N N . ASP A 1 88 ? -15.022 2.935 1.349 1.00 95.94 88 ASP A N 1
ATOM 642 C CA . ASP A 1 88 ? -15.928 3.013 2.490 1.00 95.94 88 ASP A CA 1
ATOM 643 C C . ASP A 1 88 ? -15.405 2.109 3.610 1.00 95.94 88 ASP A C 1
ATOM 645 O O . ASP A 1 88 ? -15.072 0.944 3.382 1.00 95.94 88 ASP A O 1
ATOM 649 N N . VAL A 1 89 ? -15.314 2.652 4.822 1.00 95.56 89 VAL A N 1
ATOM 650 C CA . VAL A 1 89 ? -14.793 1.955 5.999 1.00 95.56 89 VAL A CA 1
ATOM 651 C C . VAL A 1 89 ? -15.737 2.088 7.184 1.00 95.56 89 VAL A C 1
ATOM 653 O O . VAL A 1 89 ? -16.502 3.043 7.311 1.00 95.56 89 VAL A O 1
ATOM 656 N N . THR A 1 90 ? -15.667 1.110 8.071 1.00 95.44 90 THR A N 1
ATOM 657 C CA . THR A 1 90 ? -16.529 0.929 9.230 1.00 95.44 90 THR A CA 1
ATOM 658 C C . THR A 1 90 ? -15.677 0.992 10.490 1.00 95.44 90 THR A C 1
ATOM 660 O O . THR A 1 90 ? -14.537 0.513 10.520 1.00 95.44 90 THR A O 1
ATOM 663 N N . ALA A 1 91 ? -16.220 1.612 11.533 1.00 93.81 91 ALA A N 1
ATOM 664 C CA . ALA A 1 91 ? -15.600 1.698 12.847 1.00 93.81 91 ALA A CA 1
ATOM 665 C C . ALA A 1 91 ? -15.238 0.305 13.393 1.00 93.81 91 ALA A C 1
ATOM 667 O O . ALA A 1 91 ? -15.957 -0.672 13.177 1.00 93.81 91 ALA A O 1
ATOM 668 N N . GLY A 1 92 ? -14.103 0.200 14.088 1.00 92.31 92 GLY A N 1
ATOM 669 C CA . GLY A 1 92 ? -13.659 -1.031 14.757 1.00 92.31 92 GLY A CA 1
ATOM 670 C C . GLY A 1 92 ? -13.286 -2.202 13.836 1.00 92.31 92 GLY A C 1
ATOM 671 O O . GLY A 1 92 ? -12.933 -3.273 14.334 1.00 92.31 92 GLY A O 1
ATOM 672 N N . THR A 1 93 ? -13.354 -2.027 12.514 1.00 95.12 93 THR A N 1
ATOM 673 C CA . THR A 1 93 ? -13.195 -3.110 11.535 1.00 95.12 93 THR A CA 1
ATOM 674 C C . THR A 1 93 ? -11.731 -3.304 11.140 1.00 95.12 93 THR A C 1
ATOM 676 O O . THR A 1 93 ? -10.960 -2.346 11.014 1.00 95.12 93 THR A O 1
ATOM 679 N N . ARG A 1 94 ? -11.334 -4.567 10.950 1.00 95.56 94 ARG A N 1
ATOM 680 C CA . ARG A 1 94 ? -10.035 -4.943 10.380 1.00 95.56 94 ARG A CA 1
ATOM 681 C C . ARG A 1 94 ? -10.154 -5.054 8.874 1.00 95.56 94 ARG A C 1
ATOM 683 O O . ARG A 1 94 ? -11.136 -5.591 8.378 1.00 95.56 94 ARG A O 1
ATOM 690 N N . TYR A 1 95 ? -9.140 -4.586 8.169 1.00 95.31 95 TYR A N 1
ATOM 691 C CA . TYR A 1 95 ? -9.101 -4.579 6.719 1.00 95.31 95 TYR A CA 1
ATOM 692 C C . TYR A 1 95 ? -7.814 -5.197 6.200 1.00 95.31 95 TYR A C 1
ATOM 694 O O . TYR A 1 95 ? -6.740 -5.041 6.787 1.00 95.31 95 TYR A O 1
ATOM 702 N N . VAL A 1 96 ? -7.934 -5.840 5.045 1.00 94.62 96 VAL A N 1
ATOM 703 C CA . VAL A 1 96 ? -6.810 -6.146 4.168 1.00 94.62 96 VAL A CA 1
ATOM 704 C C . VAL A 1 96 ? -6.876 -5.177 3.001 1.00 94.62 96 VAL A C 1
ATOM 706 O O . VAL A 1 96 ? -7.794 -5.240 2.181 1.00 94.62 96 VAL A O 1
ATOM 709 N N . PHE A 1 97 ? -5.909 -4.268 2.943 1.00 94.38 97 PHE A N 1
ATOM 710 C CA . PHE A 1 97 ? -5.657 -3.474 1.752 1.00 94.38 97 PHE A CA 1
ATOM 711 C C . PHE A 1 97 ? -4.702 -4.236 0.840 1.00 94.38 97 PHE A C 1
ATOM 713 O O . PHE A 1 97 ? -3.713 -4.802 1.315 1.00 94.38 97 PHE A O 1
ATOM 720 N N . HIS A 1 98 ? -4.982 -4.232 -0.458 1.00 93.69 98 HIS A N 1
ATOM 721 C CA . HIS A 1 98 ? -4.036 -4.705 -1.452 1.00 93.69 98 HIS A CA 1
ATOM 722 C C . HIS A 1 98 ? -4.046 -3.849 -2.712 1.00 93.69 98 HIS A C 1
ATOM 724 O O . HIS A 1 98 ? -5.032 -3.182 -3.032 1.00 93.69 98 HIS A O 1
ATOM 730 N N . ALA A 1 99 ? -2.931 -3.905 -3.426 1.00 95.12 99 ALA A N 1
ATOM 731 C CA . ALA A 1 99 ? -2.772 -3.354 -4.761 1.00 95.12 99 ALA A CA 1
ATOM 732 C C . ALA A 1 99 ? -1.698 -4.145 -5.506 1.00 95.12 99 ALA A C 1
ATOM 734 O O . ALA A 1 99 ? -0.826 -4.754 -4.883 1.00 95.12 99 ALA A O 1
ATOM 735 N N . SER A 1 100 ? -1.733 -4.069 -6.826 1.00 95.00 100 SER A N 1
ATOM 736 C CA . SER A 1 100 ? -0.798 -4.746 -7.715 1.00 95.00 100 SER A CA 1
ATOM 737 C C . SER A 1 100 ? 0.025 -3.728 -8.485 1.00 95.00 100 SER A C 1
ATOM 739 O O . SER A 1 100 ? -0.493 -2.688 -8.880 1.00 95.00 100 SER A O 1
ATOM 741 N N . VAL A 1 101 ? 1.303 -4.004 -8.720 1.00 94.88 101 VAL A N 1
ATOM 742 C CA . VAL A 1 101 ? 2.163 -3.198 -9.602 1.00 94.88 101 VAL A CA 1
ATOM 743 C C . VAL A 1 101 ? 2.695 -4.095 -10.706 1.00 94.88 101 VAL A C 1
ATOM 745 O O . VAL A 1 101 ? 3.199 -5.176 -10.395 1.00 94.88 101 VAL A O 1
ATOM 748 N N . PRO A 1 102 ? 2.602 -3.682 -11.984 1.00 94.88 102 PRO A N 1
ATOM 749 C CA . PRO A 1 102 ? 3.209 -4.443 -13.060 1.00 94.88 102 PRO A CA 1
ATOM 750 C C . PRO A 1 102 ? 4.727 -4.283 -12.960 1.00 94.88 102 PRO A C 1
ATOM 752 O O . PRO A 1 102 ? 5.225 -3.176 -12.738 1.00 94.88 102 PRO A O 1
ATOM 755 N N . VAL A 1 103 ? 5.463 -5.378 -13.109 1.00 94.00 103 VAL A N 1
ATOM 756 C CA . VAL A 1 103 ? 6.917 -5.404 -12.945 1.00 94.00 103 VAL A CA 1
ATOM 757 C C . VAL A 1 103 ? 7.605 -6.156 -14.077 1.00 94.00 103 VAL A C 1
ATOM 759 O O . VAL A 1 103 ? 7.024 -7.022 -14.727 1.00 94.00 103 VAL A O 1
ATOM 762 N N . GLU A 1 104 ? 8.883 -5.857 -14.257 1.00 92.81 104 GLU A N 1
ATOM 763 C CA . GLU A 1 104 ? 9.812 -6.621 -15.081 1.00 92.81 104 GLU A CA 1
ATOM 764 C C . GLU A 1 104 ? 10.952 -7.142 -14.198 1.00 92.81 104 GLU A C 1
ATOM 766 O O . GLU A 1 104 ? 11.464 -6.420 -13.338 1.00 92.81 104 GLU A O 1
ATOM 771 N N . LYS A 1 105 ? 11.349 -8.408 -14.378 1.00 91.38 105 LYS A N 1
ATOM 772 C CA . LYS A 1 105 ? 12.469 -8.997 -13.629 1.00 91.38 105 LYS A CA 1
ATOM 773 C C . LYS A 1 105 ? 13.772 -8.300 -14.003 1.00 91.38 105 LYS A C 1
ATOM 775 O O . LYS A 1 105 ? 14.122 -8.210 -15.173 1.00 91.38 105 LYS A O 1
ATOM 780 N N . SER A 1 106 ? 14.524 -7.870 -12.998 1.00 92.25 106 SER A N 1
ATOM 781 C CA . SER A 1 106 ? 15.838 -7.257 -13.177 1.00 92.25 106 SER A CA 1
ATOM 782 C C . SER A 1 106 ? 16.697 -7.492 -11.942 1.00 92.25 106 SER A C 1
ATOM 784 O O . SER A 1 106 ? 16.367 -7.039 -10.850 1.00 92.25 106 SER A O 1
ATOM 786 N N . SER A 1 107 ? 17.826 -8.181 -12.106 1.00 87.19 107 SER A N 1
ATOM 787 C CA . SER A 1 107 ? 18.701 -8.595 -10.998 1.00 87.19 107 SER A CA 1
ATOM 788 C C . SER A 1 107 ? 19.334 -7.437 -10.220 1.00 87.19 107 SER A C 1
ATOM 790 O O . SER A 1 107 ? 19.850 -7.655 -9.126 1.00 87.19 107 SER A O 1
ATOM 792 N N . THR A 1 108 ? 19.297 -6.218 -10.759 1.00 91.88 108 THR A N 1
ATOM 793 C CA . THR A 1 108 ? 19.893 -5.021 -10.151 1.00 91.88 108 THR A CA 1
ATOM 794 C C . THR A 1 108 ? 18.862 -3.976 -9.739 1.00 91.88 108 THR A C 1
ATOM 796 O O . THR A 1 108 ? 19.199 -3.050 -9.003 1.00 91.88 108 THR A O 1
ATOM 799 N N . ALA A 1 109 ? 17.612 -4.104 -10.191 1.00 93.56 109 ALA A N 1
ATOM 800 C CA . ALA A 1 109 ? 16.579 -3.125 -9.902 1.00 93.56 109 ALA A CA 1
ATOM 801 C C . ALA A 1 109 ? 15.998 -3.314 -8.500 1.00 93.56 109 ALA A C 1
ATOM 803 O O . ALA A 1 109 ? 15.963 -4.409 -7.927 1.00 93.56 109 ALA A O 1
ATOM 804 N N . THR A 1 110 ? 15.550 -2.204 -7.934 1.00 92.69 110 THR A N 1
ATOM 805 C CA . THR A 1 110 ? 14.844 -2.162 -6.664 1.00 92.69 110 THR A CA 1
ATOM 806 C C . THR A 1 110 ? 13.837 -1.025 -6.718 1.00 92.69 110 THR A C 1
ATOM 808 O O . THR A 1 110 ? 14.155 0.055 -7.214 1.00 92.69 110 THR A O 1
ATOM 811 N N . PHE A 1 111 ? 12.637 -1.250 -6.193 1.00 92.75 111 PHE A N 1
ATOM 812 C CA . PHE A 1 111 ? 11.634 -0.202 -6.033 1.00 92.75 111 PHE A CA 1
ATOM 813 C C . PHE A 1 111 ? 10.971 -0.291 -4.659 1.00 92.75 111 PHE A C 1
ATOM 815 O O . PHE A 1 111 ? 10.949 -1.343 -4.024 1.00 92.75 111 PHE A O 1
ATOM 822 N N . THR A 1 112 ? 10.422 0.826 -4.194 1.00 93.38 112 THR A N 1
ATOM 823 C CA . THR A 1 112 ? 9.717 0.911 -2.912 1.00 93.38 112 THR A CA 1
ATOM 824 C C . THR A 1 112 ? 8.239 1.137 -3.165 1.00 93.38 112 THR A C 1
ATOM 826 O O . THR A 1 112 ? 7.892 2.039 -3.930 1.00 93.38 112 THR A O 1
ATOM 829 N N . TYR A 1 113 ? 7.375 0.357 -2.513 1.00 92.25 113 TYR A N 1
ATOM 830 C CA . TYR A 1 113 ? 5.961 0.692 -2.403 1.00 92.25 113 TYR A CA 1
ATOM 831 C C . TYR A 1 113 ? 5.682 1.403 -1.076 1.00 92.25 113 TYR A C 1
ATOM 833 O O . TYR A 1 113 ? 6.338 1.120 -0.072 1.00 92.25 113 TYR A O 1
ATOM 841 N N . SER A 1 114 ? 4.714 2.320 -1.063 1.00 94.75 114 SER A N 1
ATOM 842 C CA . SER A 1 114 ? 4.278 3.005 0.158 1.00 94.75 114 SER A CA 1
ATOM 843 C C . SER A 1 114 ? 2.774 3.269 0.142 1.00 94.75 114 SER A C 1
ATOM 845 O O . SER A 1 114 ? 2.292 3.955 -0.757 1.00 94.75 114 SER A O 1
ATOM 847 N N . ALA A 1 115 ? 2.035 2.739 1.117 1.00 94.06 115 ALA A N 1
ATOM 848 C CA . ALA A 1 115 ? 0.601 2.963 1.304 1.00 94.06 115 ALA A CA 1
ATOM 849 C C . ALA A 1 115 ? 0.350 3.778 2.578 1.00 94.06 115 ALA A C 1
ATOM 851 O O . ALA A 1 115 ? 0.693 3.342 3.678 1.00 94.06 115 ALA A O 1
ATOM 852 N N . LYS A 1 116 ? -0.265 4.958 2.443 1.00 92.94 116 LYS A N 1
ATOM 853 C CA . LYS A 1 116 ? -0.550 5.857 3.572 1.00 92.94 116 LYS A CA 1
ATOM 854 C C . LYS A 1 116 ? -2.019 5.778 3.973 1.00 92.94 116 LYS A C 1
ATOM 856 O O . LYS A 1 116 ? -2.889 6.163 3.197 1.00 92.94 116 LYS A O 1
ATOM 861 N N . PHE A 1 117 ? -2.270 5.333 5.198 1.00 91.81 117 PHE A N 1
ATOM 862 C CA . PHE A 1 117 ? -3.592 5.251 5.807 1.00 91.81 117 PHE A CA 1
ATOM 863 C C . PHE A 1 117 ? -3.871 6.493 6.669 1.00 91.81 117 PHE A C 1
ATOM 865 O O . PHE A 1 117 ? -2.981 6.937 7.404 1.00 91.81 117 PHE A O 1
ATOM 872 N N . PRO A 1 118 ? -5.084 7.073 6.593 1.00 87.38 118 PRO A N 1
ATOM 873 C CA . PRO A 1 118 ? -5.435 8.271 7.348 1.00 87.38 118 PRO A CA 1
ATOM 874 C C . PRO A 1 118 ? -5.541 7.997 8.854 1.00 87.38 118 PRO A C 1
ATOM 876 O O . PRO A 1 118 ? -5.772 6.864 9.287 1.00 87.38 118 PRO A O 1
ATOM 879 N N . GLY A 1 119 ? -5.396 9.060 9.648 1.00 84.12 119 GLY A N 1
ATOM 880 C CA . GLY A 1 119 ? -5.526 9.022 11.104 1.00 84.12 119 GLY A CA 1
ATOM 881 C C . GLY A 1 119 ? -4.387 9.727 11.842 1.00 84.12 119 GLY A C 1
ATOM 882 O O . GLY A 1 119 ? -3.428 10.182 11.220 1.00 84.12 119 GLY A O 1
ATOM 883 N N . SER A 1 120 ? -4.491 9.797 13.173 1.00 81.44 120 SER A N 1
ATOM 884 C CA . SER A 1 120 ? -3.425 10.249 14.078 1.00 81.44 120 SER A CA 1
ATOM 885 C C . SER A 1 120 ? -3.089 9.119 15.067 1.00 81.44 120 SER A C 1
ATOM 887 O O . SER A 1 120 ? -3.992 8.647 15.767 1.00 81.44 120 SER A O 1
ATOM 889 N N . PRO A 1 121 ? -1.836 8.621 15.107 1.00 75.81 121 PRO A N 1
ATOM 890 C CA . PRO A 1 121 ? -0.684 9.067 14.308 1.00 75.81 121 PRO A CA 1
ATOM 891 C C . PRO A 1 121 ? -0.760 8.672 12.818 1.00 75.81 121 PRO A C 1
ATOM 893 O O . PRO A 1 121 ? 0.108 9.060 12.038 1.00 75.81 121 PRO A O 1
ATOM 896 N N . GLY A 1 122 ? -1.786 7.913 12.421 1.00 82.31 122 GLY A N 1
ATOM 897 C CA . GLY A 1 122 ? -1.886 7.321 11.093 1.00 82.31 122 GLY A CA 1
ATOM 898 C C . GLY A 1 122 ? -0.916 6.153 10.938 1.00 82.31 122 GLY A C 1
ATOM 899 O O . GLY A 1 122 ? -0.085 5.874 11.805 1.00 82.31 122 GLY A O 1
ATOM 900 N N . TYR A 1 123 ? -1.023 5.444 9.821 1.00 90.00 123 TYR A N 1
ATOM 901 C CA . TYR A 1 123 ? -0.146 4.318 9.518 1.00 90.00 123 TYR A CA 1
ATOM 902 C C . TYR A 1 123 ? 0.351 4.437 8.085 1.00 90.00 123 TYR A C 1
ATOM 904 O O . TYR A 1 123 ? -0.417 4.733 7.176 1.00 90.00 123 TYR A O 1
ATOM 912 N N . THR A 1 124 ? 1.649 4.240 7.877 1.00 92.88 124 THR A N 1
ATOM 913 C CA . THR A 1 124 ? 2.239 4.158 6.539 1.00 92.88 124 THR A CA 1
ATOM 914 C C . THR A 1 124 ? 2.943 2.820 6.414 1.00 92.88 124 THR A C 1
ATOM 916 O O . THR A 1 124 ? 3.828 2.517 7.214 1.00 92.88 124 THR A O 1
ATOM 919 N N . ASP A 1 125 ? 2.531 2.025 5.431 1.00 92.06 125 ASP A N 1
ATOM 920 C CA . ASP A 1 125 ? 3.151 0.747 5.108 1.00 92.06 125 ASP A CA 1
ATOM 921 C C . ASP A 1 125 ? 4.138 0.932 3.960 1.00 92.06 125 ASP A C 1
ATOM 923 O O . ASP A 1 125 ? 3.719 1.281 2.859 1.00 92.06 125 ASP A O 1
ATOM 927 N N . THR A 1 126 ? 5.430 0.724 4.208 1.00 92.88 126 THR A N 1
ATOM 928 C CA . THR A 1 126 ? 6.488 0.984 3.224 1.00 92.88 126 THR A CA 1
ATOM 929 C C . THR A 1 126 ? 7.435 -0.198 3.146 1.00 92.88 126 THR A C 1
ATOM 931 O O . THR A 1 126 ? 8.034 -0.569 4.155 1.00 92.88 126 THR A O 1
ATOM 934 N N . HIS A 1 127 ? 7.626 -0.747 1.945 1.00 91.06 127 HIS A N 1
ATOM 935 C CA . HIS A 1 127 ? 8.573 -1.839 1.723 1.00 91.06 127 HIS A CA 1
ATOM 936 C C . HIS A 1 127 ? 9.314 -1.706 0.402 1.00 91.06 127 HIS A C 1
ATOM 938 O O . HIS A 1 127 ? 8.771 -1.268 -0.611 1.00 91.06 127 HIS A O 1
ATOM 944 N N . THR A 1 128 ? 10.566 -2.147 0.433 1.00 92.56 128 THR A N 1
ATOM 945 C CA . THR A 1 128 ? 11.480 -2.143 -0.702 1.00 92.56 128 THR A CA 1
ATOM 946 C C . THR A 1 128 ? 11.607 -3.552 -1.263 1.00 92.56 128 THR A C 1
ATOM 948 O O . THR A 1 128 ? 11.871 -4.494 -0.519 1.00 92.56 128 THR A O 1
ATOM 951 N N . ILE A 1 129 ? 11.418 -3.682 -2.573 1.00 90.38 129 ILE A N 1
ATOM 952 C CA . ILE A 1 129 ? 11.447 -4.934 -3.320 1.00 90.38 129 ILE A CA 1
ATOM 953 C C . ILE A 1 129 ? 12.612 -4.892 -4.300 1.00 90.38 129 ILE A C 1
ATOM 955 O O . ILE A 1 129 ? 12.698 -3.983 -5.123 1.00 90.38 129 ILE A O 1
ATOM 959 N N . SER A 1 130 ? 13.492 -5.885 -4.217 1.00 91.81 130 SER A N 1
ATOM 960 C CA . SER A 1 130 ? 14.638 -6.055 -5.113 1.00 91.81 130 SER A CA 1
ATOM 961 C C . SER A 1 130 ? 14.375 -7.144 -6.148 1.00 91.81 130 SER A C 1
ATOM 963 O O . SER A 1 130 ? 13.532 -8.015 -5.941 1.00 91.81 130 SER A O 1
ATOM 965 N N . GLY A 1 131 ? 15.113 -7.113 -7.257 1.00 91.62 131 GLY A N 1
ATOM 966 C CA . GLY A 1 131 ? 14.968 -8.091 -8.339 1.00 91.62 131 GLY A CA 1
ATOM 967 C C . GLY A 1 131 ? 13.937 -7.695 -9.400 1.00 91.62 131 GLY A C 1
ATOM 968 O O . GLY A 1 131 ? 13.676 -8.473 -10.320 1.00 91.62 131 GLY A O 1
ATOM 969 N N . TYR A 1 132 ? 13.361 -6.494 -9.284 1.00 92.06 132 TYR A N 1
ATOM 970 C CA . TYR A 1 132 ? 12.247 -6.033 -10.103 1.00 92.06 132 TYR A CA 1
ATOM 971 C C . TYR A 1 132 ? 12.341 -4.544 -10.425 1.00 92.06 132 TYR A C 1
ATOM 973 O O . TYR A 1 132 ? 12.679 -3.730 -9.565 1.00 92.06 132 TYR A O 1
ATOM 981 N N . HIS A 1 133 ? 11.988 -4.194 -11.659 1.00 91.44 133 HIS A N 1
ATOM 982 C CA . HIS A 1 133 ? 11.700 -2.832 -12.091 1.00 91.44 133 HIS A CA 1
ATOM 983 C C . HIS A 1 133 ? 10.179 -2.650 -12.140 1.00 91.44 133 HIS A C 1
ATOM 985 O O . HIS A 1 133 ? 9.484 -3.482 -12.724 1.00 91.44 133 HIS A O 1
ATOM 991 N N . HIS A 1 134 ? 9.631 -1.585 -11.547 1.00 91.38 134 HIS A N 1
ATOM 992 C CA . HIS A 1 134 ? 8.208 -1.272 -11.710 1.00 91.38 134 HIS A CA 1
ATOM 993 C C . HIS A 1 134 ? 7.959 -0.718 -13.117 1.00 91.38 134 HIS A C 1
ATOM 995 O O . HIS A 1 134 ? 8.686 0.151 -13.592 1.00 91.38 134 HIS A O 1
ATOM 1001 N N . MET A 1 135 ? 6.936 -1.228 -13.793 1.00 92.75 135 MET A N 1
ATOM 1002 C CA . MET A 1 135 ? 6.612 -0.885 -15.186 1.00 92.75 135 MET A CA 1
ATOM 1003 C C . MET A 1 135 ? 5.439 0.091 -15.293 1.00 92.75 135 MET A C 1
ATOM 1005 O O . MET A 1 135 ? 5.101 0.558 -16.379 1.00 92.75 135 MET A O 1
ATOM 1009 N N . GLY A 1 1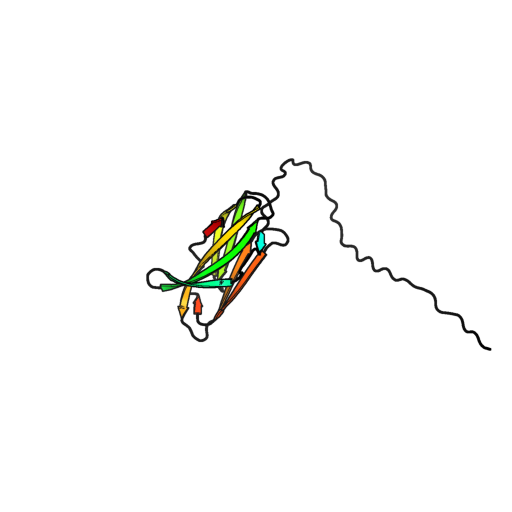36 ? 4.800 0.410 -14.169 1.00 91.81 136 GLY A N 1
ATOM 1010 C CA . GLY A 1 136 ? 3.618 1.256 -14.135 1.00 91.81 136 GLY A CA 1
ATOM 1011 C C . GLY A 1 136 ? 3.191 1.622 -12.722 1.00 91.81 136 GLY A C 1
ATOM 1012 O O . GLY A 1 136 ? 3.838 1.263 -11.738 1.00 91.81 136 GLY A O 1
ATOM 1013 N N . ALA A 1 137 ? 2.093 2.370 -12.642 1.00 94.31 137 ALA A N 1
ATOM 1014 C CA . ALA A 1 137 ? 1.463 2.711 -11.375 1.00 94.31 137 ALA A CA 1
ATOM 1015 C C . ALA A 1 137 ? 0.802 1.483 -10.728 1.00 94.31 137 ALA A C 1
ATOM 1017 O O . ALA A 1 137 ? 0.429 0.543 -11.438 1.00 94.31 137 ALA A O 1
ATOM 1018 N N . PRO A 1 138 ? 0.609 1.501 -9.397 1.00 95.75 138 PRO A N 1
ATOM 1019 C CA . PRO A 1 138 ? -0.246 0.527 -8.743 1.00 95.75 138 PRO A CA 1
ATOM 1020 C C . PRO A 1 138 ? -1.668 0.529 -9.320 1.00 95.75 138 PRO A C 1
ATOM 1022 O O . PRO A 1 138 ? -2.194 1.566 -9.718 1.00 95.75 138 PRO A O 1
ATOM 1025 N N . PHE A 1 139 ? -2.313 -0.628 -9.326 1.00 94.69 139 PHE A N 1
ATOM 1026 C CA . PHE A 1 139 ? -3.688 -0.826 -9.772 1.00 94.69 139 PHE A CA 1
ATOM 1027 C C . PHE A 1 139 ? -4.357 -1.932 -8.950 1.00 94.69 139 PHE A C 1
ATOM 1029 O O . PHE A 1 139 ? -3.769 -2.437 -7.995 1.00 94.69 139 PHE A O 1
ATOM 1036 N N . ASP A 1 140 ? -5.612 -2.262 -9.277 1.00 94.44 140 ASP A N 1
ATOM 1037 C CA . ASP A 1 140 ? -6.421 -3.227 -8.514 1.00 94.44 140 ASP A CA 1
ATOM 1038 C C . ASP A 1 140 ? -6.446 -2.897 -7.011 1.00 94.44 140 ASP A C 1
ATOM 1040 O O . ASP A 1 140 ? -6.310 -3.752 -6.143 1.00 94.44 140 ASP A O 1
ATOM 1044 N N . LEU A 1 141 ? -6.564 -1.602 -6.694 1.00 96.75 141 LEU A N 1
ATOM 1045 C CA . LEU A 1 141 ? -6.639 -1.139 -5.314 1.00 96.75 141 LEU A CA 1
ATOM 1046 C C . LEU A 1 141 ? -7.945 -1.663 -4.705 1.00 96.75 141 LEU A C 1
ATOM 1048 O O . LEU A 1 141 ? -9.043 -1.266 -5.127 1.00 96.75 141 LEU A O 1
ATOM 1052 N N . GLN A 1 142 ? -7.838 -2.505 -3.684 1.00 96.69 142 GLN A N 1
ATOM 1053 C CA . GLN A 1 142 ? -8.980 -3.006 -2.927 1.00 96.69 142 GLN A CA 1
ATOM 1054 C C . GLN A 1 142 ? -8.726 -2.910 -1.428 1.00 96.69 142 GLN A C 1
ATOM 1056 O O . GLN A 1 142 ? -7.592 -2.953 -0.954 1.00 96.69 142 GLN A O 1
ATOM 1061 N N . MET A 1 143 ? -9.816 -2.801 -0.679 1.00 95.94 143 MET A N 1
ATOM 1062 C CA . MET A 1 143 ? -9.806 -2.790 0.772 1.00 95.94 143 MET A CA 1
ATOM 1063 C C . MET A 1 143 ? -11.008 -3.590 1.246 1.00 95.94 143 MET A C 1
ATOM 1065 O O . MET A 1 143 ? -12.145 -3.153 1.090 1.00 95.94 143 MET A O 1
ATOM 1069 N N . ASN A 1 144 ? -10.745 -4.775 1.786 1.00 96.00 144 ASN A N 1
ATOM 1070 C CA . ASN A 1 144 ? -11.782 -5.734 2.146 1.00 96.00 144 ASN A CA 1
ATOM 1071 C C . ASN A 1 144 ? -11.759 -5.975 3.662 1.00 96.00 144 ASN A C 1
ATOM 1073 O O . ASN A 1 144 ? -10.664 -6.088 4.225 1.00 96.00 144 ASN A O 1
ATOM 1077 N N . PRO A 1 145 ? -12.920 -6.040 4.338 1.00 95.06 145 PRO A N 1
ATOM 1078 C CA . PRO A 1 145 ? -12.991 -6.464 5.733 1.00 95.06 145 PRO A CA 1
ATOM 1079 C C . PRO A 1 145 ? -12.362 -7.851 5.934 1.00 95.06 145 PRO A C 1
ATOM 1081 O O . PRO A 1 145 ? -12.466 -8.706 5.052 1.00 95.06 145 PRO A O 1
ATOM 1084 N N . LYS A 1 146 ? -11.713 -8.058 7.082 1.00 86.19 146 LYS A N 1
ATOM 1085 C CA . LYS A 1 146 ? -11.104 -9.327 7.502 1.00 86.19 146 LYS A CA 1
ATOM 1086 C C . LYS A 1 146 ? -11.923 -10.013 8.588 1.00 86.19 146 LYS A C 1
ATOM 1088 O O . LYS A 1 146 ? -12.337 -9.303 9.532 1.00 86.19 146 LYS A O 1
#

Radius of gyration: 24.21 Å; chains: 1; bounding box: 61×40×82 Å